Protein AF-A0A8T3SVH6-F1 (afdb_monomer)

pLDDT: mean 75.0, std 17.34, range [47.31, 95.81]

Foldseek 3Di:
DDDDDDDDDDDDDDDDDDDPPPDPDDPPDPPPPPQPFFKKWWWWAAPVRDIDTDIDTDSDPVRVCVVCVVRRTHTPDIGGPPPPPPPD

Sequence (88 aa):
MSTQAARSSQAAQGTQGVKATQTPRAQSGSASPATRTATYVWEGVNKQGKKVKGESQAQGEAHLKAELRRKGINPLKVKKKSKPLLSR

Structure (mmCIF, N/CA/C/O backbone):
data_AF-A0A8T3SVH6-F1
#
_entry.id   AF-A0A8T3SVH6-F1
#
loop_
_atom_site.group_PDB
_atom_site.id
_atom_site.type_symbol
_atom_site.label_atom_id
_atom_site.label_alt_id
_atom_site.label_comp_id
_atom_site.label_asym_id
_atom_site.label_entity_id
_atom_site.label_seq_id
_atom_site.pdbx_PDB_ins_code
_atom_site.Cartn_x
_atom_site.Cartn_y
_atom_site.Cartn_z
_atom_site.occupancy
_atom_site.B_iso_or_equiv
_atom_site.auth_seq_id
_atom_site.auth_comp_id
_atom_site.auth_asym_id
_atom_site.auth_atom_id
_atom_site.pdbx_PDB_model_num
ATOM 1 N N . MET A 1 1 ? 36.909 -57.802 4.284 1.00 66.62 1 MET A N 1
ATOM 2 C CA . MET A 1 1 ? 36.415 -58.287 2.974 1.00 66.62 1 MET A CA 1
ATOM 3 C C . MET A 1 1 ? 35.447 -59.427 3.241 1.00 66.62 1 MET A C 1
ATOM 5 O O . MET A 1 1 ? 35.680 -60.122 4.219 1.00 66.62 1 MET A O 1
ATOM 9 N N . SER A 1 2 ? 34.416 -59.574 2.402 1.00 59.16 2 SER A N 1
ATOM 10 C CA . SER A 1 2 ? 33.235 -60.459 2.529 1.00 59.16 2 SER A CA 1
ATOM 11 C C . SER A 1 2 ? 32.015 -59.749 3.114 1.00 59.16 2 SER A C 1
ATOM 13 O O . SER A 1 2 ? 32.122 -59.091 4.138 1.00 59.16 2 SER A O 1
ATOM 15 N N . THR A 1 3 ? 30.821 -59.806 2.532 1.00 67.75 3 THR A N 1
ATOM 16 C CA . THR A 1 3 ? 30.357 -60.279 1.217 1.00 67.75 3 THR A CA 1
ATOM 17 C C . THR A 1 3 ? 29.003 -59.604 1.023 1.00 67.75 3 THR A C 1
ATOM 19 O O . THR A 1 3 ? 28.155 -59.651 1.913 1.00 67.75 3 THR A O 1
ATOM 22 N N . GLN A 1 4 ? 28.804 -58.969 -0.125 1.00 59.81 4 GLN A N 1
ATOM 23 C CA . GLN A 1 4 ? 27.508 -58.461 -0.551 1.00 59.81 4 GLN A CA 1
ATOM 24 C C . GLN A 1 4 ? 26.775 -59.567 -1.312 1.00 59.81 4 GLN A C 1
ATOM 26 O O . GLN A 1 4 ? 27.319 -60.102 -2.270 1.00 59.81 4 GLN A O 1
ATOM 31 N N . ALA A 1 5 ? 25.543 -59.876 -0.914 1.00 57.03 5 ALA A N 1
ATOM 32 C CA . ALA A 1 5 ? 24.529 -60.427 -1.810 1.00 57.03 5 ALA A CA 1
ATOM 33 C C . ALA A 1 5 ? 23.155 -60.144 -1.201 1.00 57.03 5 ALA A C 1
ATOM 35 O O . ALA A 1 5 ? 22.608 -60.910 -0.407 1.00 57.03 5 ALA A O 1
ATOM 36 N N . ALA A 1 6 ? 22.661 -58.955 -1.534 1.00 62.75 6 ALA A N 1
ATOM 37 C CA . ALA A 1 6 ? 21.340 -58.486 -1.190 1.00 62.75 6 ALA A CA 1
ATOM 38 C C . ALA A 1 6 ? 20.275 -59.367 -1.849 1.00 62.75 6 ALA A C 1
ATOM 40 O O . ALA A 1 6 ? 20.354 -59.750 -3.016 1.00 62.75 6 ALA A O 1
ATOM 41 N N . ARG A 1 7 ? 19.286 -59.671 -1.022 1.00 66.50 7 ARG A N 1
ATOM 42 C CA . ARG A 1 7 ? 18.079 -60.423 -1.307 1.00 66.50 7 ARG A CA 1
ATOM 43 C C . ARG A 1 7 ? 17.155 -59.650 -2.249 1.00 66.50 7 ARG A C 1
ATOM 45 O O . ARG A 1 7 ? 16.934 -58.457 -2.072 1.00 66.50 7 ARG A O 1
ATOM 52 N N . SER A 1 8 ? 16.509 -60.433 -3.103 1.00 67.69 8 SER A N 1
ATOM 53 C CA . SER A 1 8 ? 15.087 -60.315 -3.427 1.00 67.69 8 SER A CA 1
ATOM 54 C C . SER A 1 8 ? 14.657 -59.183 -4.357 1.00 67.69 8 SER A C 1
ATOM 56 O O . SER A 1 8 ? 14.234 -58.107 -3.951 1.00 67.69 8 SER A O 1
ATOM 58 N N . SER A 1 9 ? 14.657 -59.545 -5.636 1.00 65.12 9 SER A N 1
ATOM 59 C CA . SER A 1 9 ? 13.527 -59.462 -6.563 1.00 65.12 9 SER A CA 1
ATOM 60 C C . SER A 1 9 ? 12.218 -58.890 -6.004 1.00 65.12 9 SER A C 1
ATOM 62 O O . SER A 1 9 ? 11.558 -59.517 -5.174 1.00 65.12 9 SER A O 1
ATOM 64 N N . GLN A 1 10 ? 11.754 -57.793 -6.600 1.00 65.31 10 GLN A N 1
ATOM 65 C CA . GLN A 1 10 ? 10.324 -57.551 -6.741 1.00 65.31 10 GLN A CA 1
ATOM 66 C C . GLN A 1 10 ? 10.038 -56.988 -8.132 1.00 65.31 10 GLN A C 1
ATOM 68 O O . GLN A 1 10 ? 10.542 -55.939 -8.526 1.00 65.31 10 GLN A O 1
ATOM 73 N N . ALA A 1 11 ? 9.266 -57.765 -8.886 1.00 56.38 11 ALA A N 1
ATOM 74 C CA . ALA A 1 11 ? 8.769 -57.443 -10.206 1.00 56.38 11 ALA A CA 1
ATOM 75 C C . ALA A 1 11 ? 7.461 -56.641 -10.123 1.00 56.38 11 ALA A C 1
ATOM 77 O O . ALA A 1 11 ? 6.648 -56.859 -9.230 1.00 56.38 11 ALA A O 1
ATOM 78 N N . ALA A 1 12 ? 7.283 -55.798 -11.141 1.00 53.22 12 ALA A N 1
ATOM 79 C CA . ALA A 1 12 ? 6.024 -55.393 -11.763 1.00 53.22 12 ALA A CA 1
ATOM 80 C C . ALA A 1 12 ? 4.934 -54.761 -10.881 1.00 53.22 12 ALA A C 1
ATOM 82 O O . ALA A 1 12 ? 4.108 -55.454 -10.294 1.00 53.22 12 ALA A O 1
ATOM 83 N N . GLN A 1 13 ? 4.805 -53.434 -10.988 1.00 54.59 13 GLN A N 1
ATOM 84 C CA . GLN A 1 13 ? 3.495 -52.781 -10.988 1.00 54.59 13 GLN A CA 1
ATOM 85 C C . GLN A 1 13 ? 3.445 -51.679 -12.057 1.00 54.59 13 GLN A C 1
ATOM 87 O O . GLN A 1 13 ? 4.223 -50.732 -12.027 1.00 54.59 13 GLN A O 1
ATOM 92 N N . GLY A 1 14 ? 2.492 -51.829 -12.981 1.00 57.09 14 GLY A N 1
ATOM 93 C CA . GLY A 1 14 ? 1.612 -50.737 -13.403 1.00 57.09 14 GLY A CA 1
ATOM 94 C C . GLY A 1 14 ? 2.152 -49.709 -14.394 1.00 57.09 14 GLY A C 1
ATOM 95 O O . GLY A 1 14 ? 2.602 -48.631 -14.024 1.00 57.09 14 GLY A O 1
ATOM 96 N N . THR A 1 15 ? 1.961 -49.989 -15.678 1.00 54.12 15 THR A N 1
ATOM 97 C CA . THR A 1 15 ? 1.912 -48.992 -16.750 1.00 54.12 15 THR A CA 1
ATOM 98 C C . THR A 1 15 ? 0.632 -48.143 -16.710 1.00 54.12 15 THR A C 1
ATOM 100 O O . THR A 1 15 ? -0.462 -48.685 -16.608 1.00 54.12 15 THR A O 1
ATOM 103 N N . GLN A 1 16 ? 0.833 -46.843 -16.971 1.00 47.44 16 GLN A N 1
ATOM 104 C CA . GLN A 1 16 ? -0.060 -45.841 -17.589 1.00 47.44 16 GLN A CA 1
ATOM 105 C C . GLN A 1 16 ? -1.083 -45.068 -16.727 1.00 47.44 16 GLN A C 1
ATOM 107 O O . GLN A 1 16 ? -2.114 -45.580 -16.317 1.00 47.44 16 GLN A O 1
ATOM 112 N N . GLY A 1 17 ? -0.886 -43.739 -16.694 1.00 53.69 17 GLY A N 1
ATOM 113 C CA . GLY A 1 17 ? -1.909 -42.856 -17.265 1.00 53.69 17 GLY A CA 1
ATOM 114 C C . GLY A 1 17 ? -2.563 -41.811 -16.361 1.00 53.69 17 GLY A C 1
ATOM 115 O O . GLY A 1 17 ? -3.773 -41.849 -16.194 1.00 53.69 17 GLY A O 1
ATOM 116 N N . VAL A 1 18 ? -1.828 -40.778 -15.932 1.00 61.56 18 VAL A N 1
ATOM 117 C CA . VAL A 1 18 ? -2.407 -39.423 -15.842 1.00 61.56 18 VAL A CA 1
ATOM 118 C C . VAL A 1 18 ? -1.450 -38.430 -16.491 1.00 61.56 18 VAL A C 1
ATOM 120 O O . VAL A 1 18 ? -0.269 -38.362 -16.159 1.00 61.56 18 VAL A O 1
ATOM 123 N N . LYS A 1 19 ? -1.953 -37.698 -17.487 1.00 52.56 19 LYS A N 1
ATOM 124 C CA . LYS A 1 19 ? -1.236 -36.636 -18.192 1.00 52.56 19 LYS A CA 1
ATOM 125 C C . LYS A 1 19 ? -0.781 -35.587 -17.179 1.00 52.56 19 LYS A C 1
ATOM 127 O O . LYS A 1 19 ? -1.565 -34.752 -16.737 1.00 52.56 19 LYS A O 1
ATOM 132 N N . ALA A 1 20 ? 0.507 -35.605 -16.865 1.00 52.44 20 ALA A N 1
ATOM 133 C CA . ALA A 1 20 ? 1.201 -34.425 -16.406 1.00 52.44 20 ALA A CA 1
ATOM 134 C C . ALA A 1 20 ? 1.224 -33.424 -17.567 1.00 52.44 20 ALA A C 1
ATOM 136 O O . ALA A 1 20 ? 2.109 -33.459 -18.418 1.00 52.44 20 ALA A O 1
ATOM 137 N N . THR A 1 21 ? 0.284 -32.483 -17.579 1.00 48.31 21 THR A N 1
ATOM 138 C CA . THR A 1 21 ? 0.562 -31.158 -18.144 1.00 48.31 21 THR A CA 1
ATOM 139 C C . THR A 1 21 ? 1.419 -30.409 -17.123 1.00 48.31 21 THR A C 1
ATOM 141 O O . THR A 1 21 ? 1.004 -29.426 -16.519 1.00 48.31 21 THR A O 1
ATOM 144 N N . GLN A 1 22 ? 2.614 -30.940 -16.869 1.00 51.06 22 GLN A N 1
ATOM 145 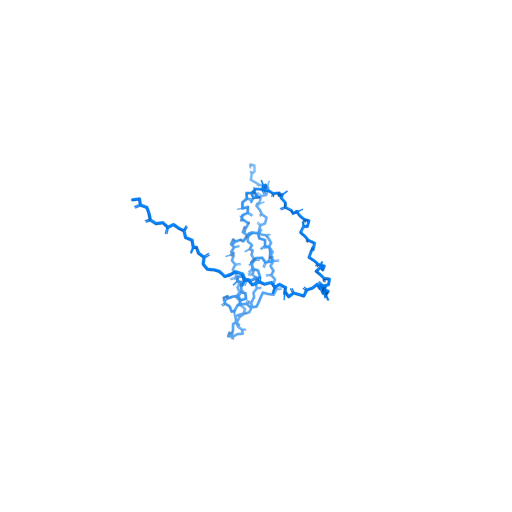C CA . GLN A 1 22 ? 3.690 -30.224 -16.215 1.00 51.06 22 GLN A CA 1
ATOM 146 C C . GLN A 1 22 ? 4.583 -29.754 -17.354 1.00 51.06 22 GLN A C 1
ATOM 148 O O . GLN A 1 22 ? 5.355 -30.517 -17.922 1.00 51.06 22 GLN A O 1
ATOM 153 N N . THR A 1 23 ? 4.394 -28.496 -17.732 1.00 49.38 23 THR A N 1
ATOM 154 C CA . THR A 1 23 ? 5.295 -27.760 -18.611 1.00 49.38 23 THR A CA 1
ATOM 155 C C . THR A 1 23 ? 6.370 -27.121 -17.731 1.00 49.38 23 THR A C 1
ATOM 157 O O . THR A 1 23 ? 6.105 -26.064 -17.160 1.00 49.38 23 THR A O 1
ATOM 160 N N . PRO A 1 24 ? 7.588 -27.676 -17.603 1.00 63.16 24 PRO A N 1
ATOM 161 C CA . PRO A 1 24 ? 8.731 -26.914 -17.131 1.00 63.16 24 PRO A CA 1
ATOM 162 C C . PRO A 1 24 ? 9.396 -26.256 -18.343 1.00 63.16 24 PRO A C 1
ATOM 164 O O . PRO A 1 24 ? 10.467 -26.663 -18.784 1.00 63.16 24 PRO A O 1
ATOM 167 N N . ARG A 1 25 ? 8.769 -25.219 -18.913 1.00 49.06 25 ARG A N 1
ATOM 168 C CA . ARG A 1 25 ? 9.508 -24.310 -19.796 1.00 49.06 25 ARG A CA 1
ATOM 169 C C . ARG A 1 25 ? 10.087 -23.195 -18.943 1.00 49.06 25 ARG A C 1
ATOM 171 O O . ARG A 1 25 ? 9.419 -22.215 -18.637 1.00 49.06 25 ARG A O 1
ATOM 178 N N . ALA A 1 26 ? 11.335 -23.434 -18.556 1.00 51.91 26 ALA A N 1
ATOM 179 C CA . ALA A 1 26 ? 12.393 -22.462 -18.342 1.00 51.91 26 ALA A CA 1
ATOM 180 C C . ALA A 1 26 ? 11.963 -20.986 -18.399 1.00 51.91 26 ALA A C 1
ATOM 182 O O . ALA A 1 26 ? 11.727 -20.426 -19.470 1.00 51.91 26 ALA A O 1
ATOM 183 N N . GLN A 1 27 ? 12.010 -20.334 -17.242 1.00 49.66 27 GLN A N 1
ATOM 184 C CA . GLN A 1 27 ? 12.509 -18.967 -17.165 1.00 49.66 27 GLN A CA 1
ATOM 185 C C . GLN A 1 27 ? 13.821 -18.997 -16.379 1.00 49.66 27 GLN A C 1
ATOM 187 O O . GLN A 1 27 ? 13.924 -18.506 -15.260 1.00 49.66 27 GLN A O 1
ATOM 192 N N . SER A 1 28 ? 14.833 -19.623 -16.988 1.00 53.94 28 SER A N 1
ATOM 193 C CA . SER A 1 28 ? 16.224 -19.286 -16.706 1.00 53.94 28 SER A CA 1
ATOM 194 C C . SER A 1 28 ? 16.451 -17.879 -17.241 1.00 53.94 28 SER A C 1
ATOM 196 O O . SER A 1 28 ? 16.499 -17.652 -18.4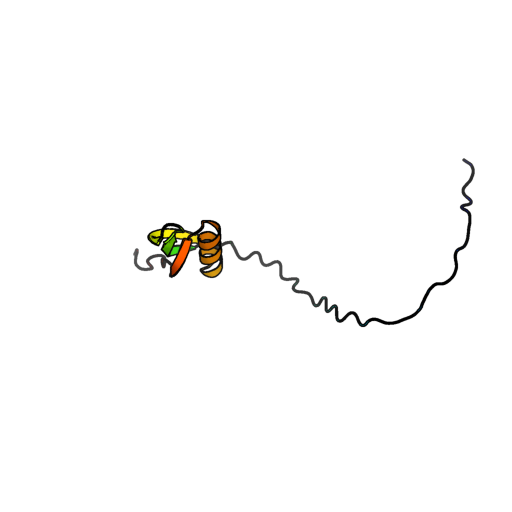47 1.00 53.94 28 SER A O 1
ATOM 198 N N . GLY A 1 29 ? 16.516 -16.937 -16.313 1.00 53.19 29 GLY A N 1
ATOM 199 C CA . GLY A 1 29 ? 16.749 -15.524 -16.551 1.00 53.19 29 GLY A CA 1
ATOM 200 C C . GLY A 1 29 ? 17.235 -14.898 -15.256 1.00 53.19 29 GLY A C 1
ATOM 201 O O . GLY A 1 29 ? 16.574 -14.032 -14.694 1.00 53.19 29 GLY A O 1
ATOM 202 N N . SER A 1 30 ? 18.370 -15.383 -14.753 1.00 47.31 30 SER A N 1
ATOM 203 C CA . SER A 1 30 ? 19.129 -14.762 -13.668 1.00 47.31 30 SER A CA 1
ATOM 204 C C . SER A 1 30 ? 19.713 -13.433 -14.151 1.00 47.31 30 SER A C 1
ATOM 206 O O . SER A 1 30 ? 20.911 -13.297 -14.359 1.00 47.31 30 SER A O 1
ATOM 208 N N . ALA A 1 31 ? 18.854 -12.445 -14.365 1.00 51.16 31 ALA A N 1
ATOM 209 C CA . ALA A 1 31 ? 19.240 -11.050 -14.396 1.00 51.16 31 ALA A CA 1
ATOM 210 C C . ALA A 1 31 ? 18.668 -10.458 -13.119 1.00 51.16 31 ALA A C 1
ATOM 212 O O . ALA A 1 31 ? 17.509 -10.059 -13.101 1.00 51.16 31 ALA A O 1
ATOM 213 N N . SER A 1 32 ? 19.455 -10.482 -12.041 1.00 51.06 32 SER A N 1
ATOM 214 C CA . SER A 1 32 ? 19.140 -9.813 -10.781 1.00 51.06 32 SER A CA 1
ATOM 215 C C . SER A 1 32 ? 18.658 -8.395 -11.098 1.00 51.06 32 SER A C 1
ATOM 217 O O . SER A 1 32 ? 19.484 -7.550 -11.461 1.00 51.06 32 SER A O 1
ATOM 219 N N . PRO A 1 33 ? 17.345 -8.096 -11.015 1.00 59.34 33 PRO A N 1
ATOM 220 C CA . PRO A 1 33 ? 16.904 -6.736 -11.195 1.00 59.34 33 PRO A CA 1
ATOM 221 C C . PRO A 1 33 ? 17.347 -6.051 -9.918 1.00 59.34 33 PRO A C 1
ATOM 223 O O . PRO A 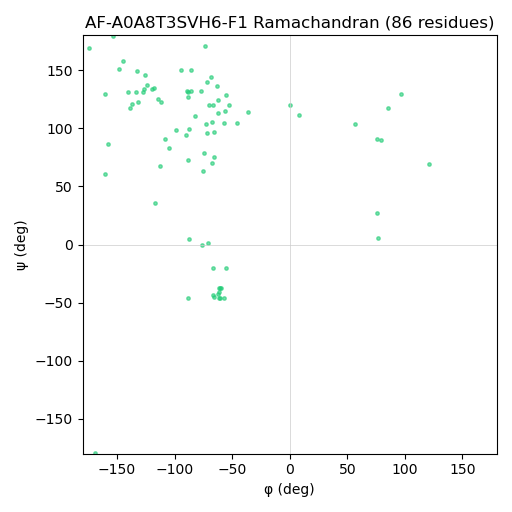1 33 ? 16.763 -6.290 -8.862 1.00 59.34 33 PRO A O 1
ATOM 226 N N . ALA A 1 34 ? 18.434 -5.278 -10.004 1.00 56.62 34 ALA A N 1
ATOM 227 C CA . ALA A 1 34 ? 18.893 -4.406 -8.937 1.00 56.62 34 ALA A CA 1
ATOM 228 C C . ALA A 1 34 ? 17.654 -3.843 -8.245 1.00 56.62 34 ALA A C 1
ATOM 230 O O . ALA A 1 34 ? 16.832 -3.194 -8.899 1.00 56.62 34 ALA A O 1
ATOM 231 N N . THR A 1 35 ? 17.475 -4.224 -6.982 1.00 61.34 35 THR A N 1
ATOM 232 C CA . THR A 1 35 ? 16.260 -4.049 -6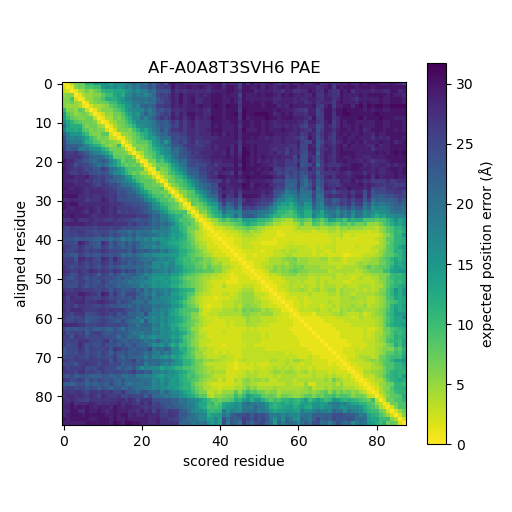.194 1.00 61.34 35 THR A CA 1
ATOM 233 C C . THR A 1 35 ? 16.028 -2.562 -5.982 1.00 61.34 35 THR A C 1
ATOM 235 O O . THR A 1 35 ? 16.340 -2.011 -4.932 1.00 61.34 35 THR A O 1
ATOM 238 N N . ARG A 1 36 ? 15.560 -1.863 -7.019 1.00 71.75 36 ARG A N 1
ATOM 239 C CA . ARG A 1 36 ? 15.348 -0.419 -7.020 1.00 71.75 36 ARG A CA 1
ATOM 240 C C . ARG A 1 36 ? 14.098 -0.154 -6.200 1.00 71.75 36 ARG A C 1
ATOM 242 O O . ARG A 1 36 ? 13.010 0.050 -6.731 1.00 71.75 36 ARG A O 1
ATOM 249 N N . THR A 1 37 ? 14.267 -0.195 -4.884 1.00 84.38 37 THR A N 1
ATOM 250 C CA . THR A 1 37 ? 13.259 0.229 -3.927 1.00 84.38 37 THR A CA 1
ATOM 251 C C . THR A 1 37 ? 13.006 1.710 -4.156 1.00 84.38 37 THR A C 1
ATOM 253 O O . THR A 1 37 ? 13.892 2.544 -3.957 1.00 84.38 37 THR A O 1
ATOM 256 N N . ALA A 1 38 ? 11.807 2.042 -4.616 1.00 87.31 38 ALA A N 1
ATOM 257 C CA . ALA A 1 38 ? 11.368 3.422 -4.718 1.00 87.31 38 ALA A CA 1
ATOM 258 C C . ALA A 1 38 ? 10.589 3.789 -3.456 1.00 87.31 38 ALA A C 1
ATOM 260 O O . ALA A 1 38 ? 9.954 2.935 -2.837 1.00 87.31 38 ALA A O 1
ATOM 261 N N . THR A 1 39 ? 10.632 5.060 -3.074 1.00 90.75 39 THR A N 1
ATOM 262 C CA . THR A 1 39 ? 9.764 5.583 -2.020 1.00 90.75 39 THR A CA 1
ATOM 263 C C . THR A 1 39 ? 8.374 5.796 -2.601 1.00 90.75 39 THR A C 1
ATOM 265 O O . THR A 1 39 ? 8.220 6.391 -3.667 1.00 90.75 39 THR A O 1
ATOM 268 N N . TYR A 1 40 ? 7.352 5.321 -1.907 1.00 91.56 40 TYR A N 1
ATOM 269 C CA . TYR A 1 40 ? 5.954 5.507 -2.263 1.00 91.56 40 TYR A CA 1
ATOM 270 C C . TYR A 1 40 ? 5.247 6.240 -1.133 1.00 91.56 40 TYR A C 1
ATOM 272 O O . TYR A 1 40 ? 5.393 5.878 0.033 1.00 91.56 40 TYR A O 1
ATOM 280 N N . VAL A 1 41 ? 4.458 7.246 -1.491 1.00 92.88 41 VAL A N 1
ATOM 281 C CA . VAL A 1 41 ? 3.512 7.894 -0.586 1.0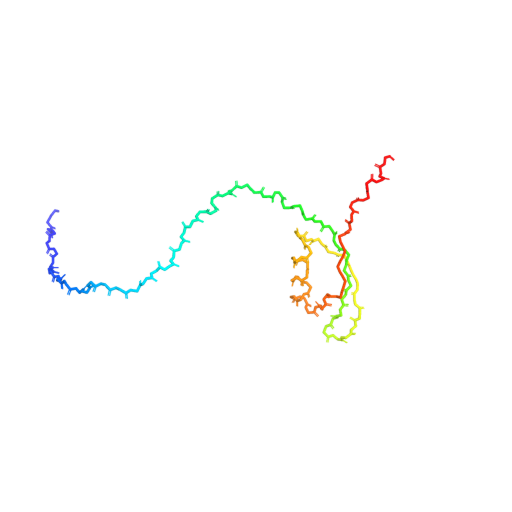0 92.88 41 VAL A CA 1
ATOM 282 C C . VAL A 1 41 ? 2.207 7.120 -0.661 1.00 92.88 41 VAL A C 1
ATOM 284 O O . VAL A 1 41 ? 1.704 6.830 -1.751 1.00 92.88 41 VAL A O 1
ATOM 287 N N . TRP A 1 42 ? 1.655 6.778 0.489 1.00 93.75 42 TRP A N 1
ATOM 288 C CA . TRP A 1 42 ? 0.426 6.015 0.582 1.00 93.75 42 TRP A CA 1
ATOM 289 C C . TRP A 1 42 ? -0.547 6.643 1.573 1.00 93.75 42 TRP A C 1
ATOM 291 O O . TRP A 1 42 ? -0.166 7.270 2.559 1.00 93.75 42 TRP A O 1
ATOM 301 N N . GLU A 1 43 ? -1.826 6.447 1.286 1.00 93.38 43 GLU A N 1
ATOM 302 C CA . GLU A 1 43 ? -2.957 6.752 2.149 1.00 93.38 43 GLU A CA 1
ATOM 303 C C . GLU A 1 43 ? -3.794 5.481 2.275 1.00 93.38 43 GLU A C 1
ATOM 305 O O . GLU A 1 43 ? -4.073 4.799 1.283 1.00 93.38 43 GLU A O 1
ATOM 310 N N . GLY A 1 44 ? -4.187 5.143 3.494 1.00 94.56 44 GLY A N 1
ATOM 311 C CA . GLY A 1 44 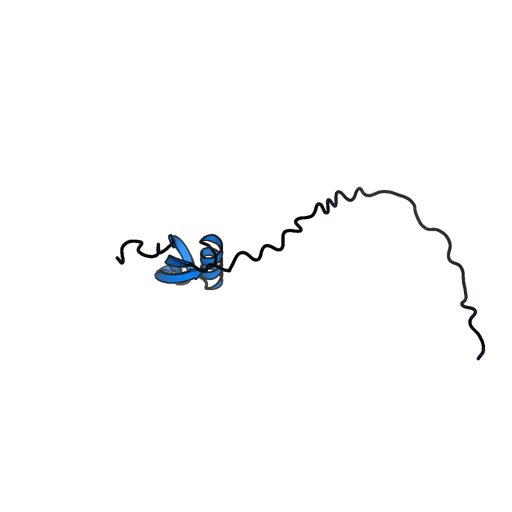? -5.018 3.988 3.778 1.00 94.56 44 GLY A CA 1
ATOM 312 C C . GLY A 1 44 ? -5.832 4.157 5.048 1.00 94.56 44 GLY A C 1
ATOM 313 O O . GLY A 1 44 ? -5.759 5.178 5.722 1.00 94.56 44 GLY A O 1
ATOM 314 N N . VAL A 1 45 ? -6.622 3.145 5.375 1.00 95.81 45 VAL A N 1
ATOM 315 C CA . VAL A 1 45 ? -7.427 3.099 6.599 1.00 95.81 45 VAL A CA 1
ATOM 316 C C . VAL A 1 45 ? -6.901 1.967 7.463 1.00 95.81 45 VAL A C 1
ATOM 318 O O . VAL A 1 45 ? -6.773 0.842 6.986 1.00 95.81 45 VAL A O 1
ATOM 321 N N . ASN A 1 46 ? -6.549 2.250 8.71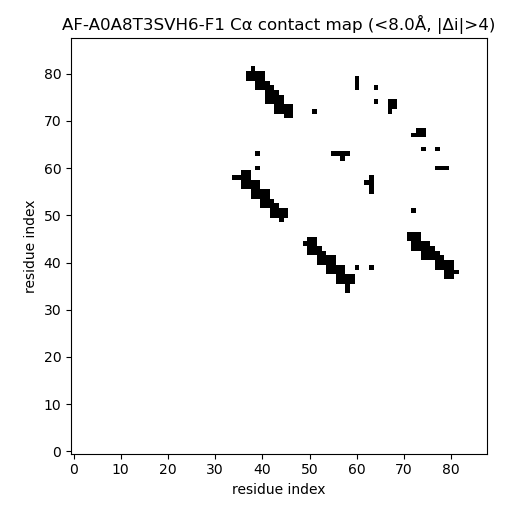3 1.00 93.31 46 ASN A N 1
ATOM 322 C CA . ASN A 1 46 ? -6.125 1.203 9.639 1.00 93.31 46 ASN A CA 1
ATOM 323 C C . ASN A 1 46 ? -7.329 0.354 10.102 1.00 93.31 46 ASN A C 1
ATOM 325 O O . ASN A 1 46 ? -8.485 0.713 9.878 1.00 93.31 46 ASN A O 1
ATOM 329 N N . LYS A 1 47 ? -7.080 -0.753 10.810 1.00 89.44 47 LYS A N 1
ATOM 330 C CA . LYS A 1 47 ? -8.147 -1.580 11.413 1.00 89.44 47 LYS A CA 1
ATOM 331 C C . LYS A 1 47 ? -9.102 -0.817 12.346 1.00 89.44 47 LYS A C 1
ATOM 333 O O . LYS A 1 47 ? -10.206 -1.284 12.583 1.00 89.44 47 LYS A O 1
ATOM 338 N N . GLN A 1 48 ? -8.693 0.341 12.863 1.00 89.94 48 GLN A N 1
ATOM 339 C CA . GLN A 1 48 ? -9.508 1.196 13.732 1.00 89.94 48 GLN A CA 1
ATOM 340 C C . GLN A 1 48 ? -10.389 2.182 12.941 1.00 89.94 48 GLN A C 1
ATOM 342 O O . GLN A 1 48 ? -11.000 3.061 13.540 1.00 89.94 48 GLN A O 1
ATOM 347 N N . GLY A 1 49 ? -10.409 2.108 11.605 1.00 91.94 49 GLY A N 1
ATOM 348 C CA . GLY A 1 49 ? -11.180 3.024 10.762 1.00 91.94 49 GLY A CA 1
ATOM 349 C C . GLY A 1 49 ? -10.551 4.411 10.591 1.00 91.94 49 GLY A C 1
ATOM 350 O O . GLY A 1 49 ? -11.151 5.285 9.967 1.00 91.94 49 GLY A O 1
ATOM 351 N N . LYS A 1 50 ? -9.336 4.646 11.104 1.00 93.94 50 LYS A N 1
ATOM 352 C CA . LYS A 1 50 ? -8.645 5.934 10.971 1.00 93.94 50 LYS A CA 1
ATOM 353 C C . LYS A 1 50 ? -7.867 5.999 9.663 1.00 93.94 50 LYS A C 1
ATOM 355 O O . LYS A 1 50 ? -7.098 5.089 9.340 1.00 93.94 50 LYS A O 1
ATOM 360 N N . LYS A 1 51 ? -8.030 7.110 8.939 1.00 93.38 51 LYS A N 1
ATOM 361 C CA . LYS A 1 51 ? -7.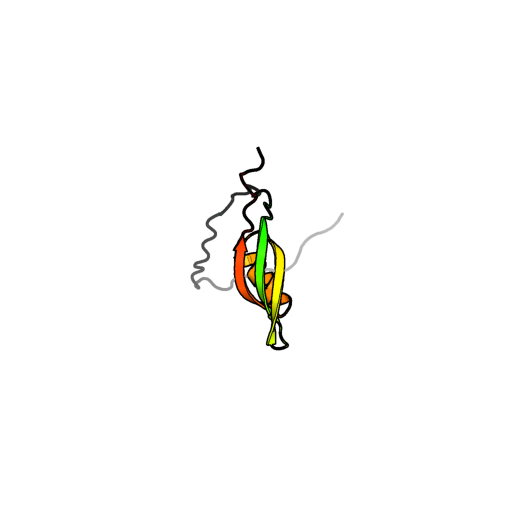212 7.429 7.765 1.00 93.38 51 LYS A CA 1
ATOM 362 C C . LYS A 1 51 ? -5.778 7.695 8.212 1.00 93.38 51 LYS A C 1
ATOM 364 O O . LYS A 1 51 ? -5.517 8.601 8.998 1.00 93.38 51 LYS A O 1
ATOM 369 N N . VAL A 1 52 ? -4.861 6.895 7.699 1.00 93.38 52 VAL A N 1
ATOM 370 C CA . VAL A 1 52 ? -3.428 6.975 7.939 1.00 93.38 52 VAL A CA 1
ATOM 371 C C . VAL A 1 52 ? -2.732 7.242 6.617 1.00 93.38 52 VAL A C 1
ATOM 373 O O . VAL A 1 52 ? -3.038 6.632 5.594 1.00 93.38 52 VAL A O 1
ATOM 376 N N . LYS A 1 53 ? -1.790 8.175 6.638 1.00 92.62 53 LYS A N 1
ATOM 377 C CA . LYS A 1 53 ? -0.950 8.507 5.493 1.00 92.62 53 LYS A CA 1
ATOM 378 C C . LYS A 1 53 ? 0.504 8.402 5.905 1.00 92.62 53 LYS A C 1
ATOM 380 O O . LYS A 1 53 ? 0.842 8.686 7.052 1.00 92.62 53 LYS A O 1
ATOM 385 N N . GLY A 1 54 ? 1.346 7.986 4.978 1.00 91.25 54 GLY A N 1
ATOM 386 C CA . GLY A 1 54 ? 2.757 7.793 5.243 1.00 91.25 54 GLY A CA 1
ATOM 387 C C . GLY A 1 54 ? 3.544 7.566 3.971 1.00 91.25 54 GLY A C 1
ATOM 388 O O . GLY A 1 54 ? 3.012 7.572 2.861 1.00 91.25 54 GLY A O 1
ATOM 389 N N . GLU A 1 55 ? 4.838 7.364 4.151 1.00 91.88 55 GLU A N 1
ATOM 390 C CA . GLU A 1 55 ? 5.767 7.073 3.072 1.00 91.88 55 GLU A CA 1
ATOM 391 C C . GLU A 1 55 ? 6.475 5.765 3.403 1.00 91.88 55 GLU A C 1
ATOM 393 O O . GLU A 1 55 ? 6.823 5.507 4.558 1.00 91.88 55 GLU A O 1
ATOM 398 N N . SER A 1 56 ? 6.650 4.881 2.427 1.00 90.19 56 SER A N 1
ATOM 399 C CA . SER A 1 56 ? 7.417 3.648 2.626 1.00 90.19 56 SER A CA 1
ATOM 400 C C . SER A 1 56 ? 8.112 3.226 1.343 1.00 90.19 56 SER A C 1
ATOM 402 O O . SER A 1 56 ? 7.662 3.532 0.238 1.00 90.19 56 SER A O 1
ATOM 404 N N . GLN A 1 57 ? 9.246 2.553 1.496 1.00 90.62 57 GLN A N 1
ATOM 405 C CA . GLN A 1 57 ? 10.035 2.066 0.375 1.00 90.62 57 GLN A CA 1
ATOM 406 C C . GLN A 1 57 ? 9.562 0.674 -0.019 1.00 90.62 57 GLN A C 1
ATOM 408 O O . GLN A 1 57 ? 9.388 -0.190 0.831 1.00 90.62 57 GLN A O 1
ATOM 413 N N . ALA A 1 58 ? 9.353 0.456 -1.312 1.00 89.56 58 ALA A N 1
ATOM 414 C CA . ALA A 1 58 ? 8.933 -0.837 -1.826 1.00 89.56 58 ALA A CA 1
ATOM 415 C C . ALA A 1 58 ? 9.561 -1.108 -3.192 1.00 89.56 58 ALA A C 1
ATOM 417 O O . ALA A 1 58 ? 9.929 -0.189 -3.925 1.00 89.56 58 ALA A O 1
ATOM 418 N N . GLN A 1 59 ? 9.640 -2.384 -3.566 1.00 89.62 59 GLN A N 1
ATOM 419 C CA . GLN A 1 59 ? 10.063 -2.788 -4.912 1.00 89.62 59 GLN A CA 1
ATOM 420 C C . GLN A 1 59 ? 9.048 -2.366 -5.994 1.00 89.62 59 GLN A C 1
ATOM 422 O O . GLN A 1 59 ? 9.397 -2.237 -7.161 1.00 89.62 59 GLN A O 1
ATOM 427 N N . GLY A 1 60 ? 7.795 -2.103 -5.610 1.00 88.62 60 GLY A N 1
ATOM 428 C CA . GLY A 1 60 ? 6.707 -1.702 -6.501 1.00 88.62 60 GLY A CA 1
ATOM 429 C C . GLY A 1 60 ? 5.439 -1.351 -5.723 1.00 88.62 60 GLY A C 1
ATOM 430 O O . GLY A 1 60 ? 5.330 -1.665 -4.536 1.00 88.62 60 GLY A O 1
ATOM 431 N N . GLU A 1 61 ? 4.445 -0.755 -6.388 1.00 89.12 61 GLU A N 1
ATOM 432 C CA . GLU A 1 61 ? 3.149 -0.440 -5.762 1.00 89.12 61 GLU A CA 1
ATOM 433 C C . GLU A 1 61 ? 2.434 -1.687 -5.231 1.00 89.12 61 GLU A C 1
ATOM 435 O O . GLU A 1 61 ? 1.813 -1.640 -4.172 1.00 89.12 61 GLU A O 1
ATOM 440 N N . ALA A 1 62 ? 2.531 -2.813 -5.946 1.00 90.50 62 ALA A N 1
ATOM 441 C CA . ALA A 1 62 ? 1.959 -4.086 -5.510 1.00 90.50 62 ALA A CA 1
ATOM 442 C C . ALA A 1 62 ? 2.590 -4.570 -4.194 1.00 90.50 62 ALA A C 1
ATOM 444 O O . ALA A 1 62 ? 1.871 -4.972 -3.280 1.00 90.50 62 ALA A O 1
ATOM 445 N N . HIS A 1 63 ? 3.917 -4.451 -4.076 1.00 91.56 63 HIS A N 1
ATOM 446 C CA . HIS A 1 63 ? 4.655 -4.835 -2.875 1.00 91.56 63 HIS A CA 1
ATOM 447 C C . HIS A 1 63 ? 4.294 -3.930 -1.688 1.00 91.56 63 HIS A C 1
ATOM 449 O O . HIS A 1 63 ? 3.987 -4.425 -0.608 1.00 91.56 63 HIS A O 1
ATOM 455 N N . LEU A 1 64 ? 4.198 -2.612 -1.910 1.00 92.81 64 LEU A N 1
ATOM 456 C CA . LEU A 1 64 ? 3.736 -1.673 -0.886 1.00 92.81 64 LEU A CA 1
ATOM 457 C C . LEU A 1 64 ? 2.307 -1.985 -0.423 1.00 92.81 64 LEU A C 1
ATOM 459 O O . LEU A 1 64 ? 2.025 -2.016 0.770 1.00 92.81 64 LEU A O 1
ATOM 463 N N . LYS A 1 65 ? 1.381 -2.230 -1.356 1.00 92.81 65 LYS A N 1
ATOM 464 C CA . LYS A 1 65 ? -0.011 -2.567 -1.022 1.00 92.81 65 LYS A CA 1
ATOM 465 C C . LYS A 1 65 ? -0.093 -3.860 -0.203 1.00 92.81 65 LYS A C 1
ATOM 467 O O . LYS A 1 65 ? -0.937 -3.951 0.685 1.00 92.81 65 LYS A O 1
ATOM 472 N N . ALA A 1 66 ? 0.749 -4.854 -0.491 1.00 93.88 66 ALA A N 1
ATOM 473 C CA . ALA A 1 66 ? 0.838 -6.082 0.297 1.00 93.88 66 ALA A CA 1
ATOM 474 C C . ALA A 1 66 ? 1.372 -5.812 1.713 1.00 93.88 66 ALA A C 1
ATOM 476 O O . ALA A 1 66 ? 0.764 -6.258 2.686 1.00 93.88 66 ALA A O 1
ATOM 477 N N . GLU A 1 67 ? 2.436 -5.016 1.838 1.00 93.38 67 GLU A N 1
ATOM 478 C CA . GLU A 1 67 ? 2.975 -4.576 3.130 1.00 93.38 67 GLU A CA 1
ATOM 479 C C . GLU A 1 67 ? 1.931 -3.847 3.983 1.00 93.38 67 GLU A C 1
ATOM 481 O O . GLU A 1 67 ? 1.766 -4.160 5.162 1.00 93.38 67 GLU A O 1
ATOM 486 N N . LEU A 1 68 ? 1.174 -2.919 3.390 1.00 93.94 68 LEU A N 1
ATOM 487 C CA . LEU A 1 68 ? 0.121 -2.186 4.093 1.00 93.94 68 LEU A CA 1
ATOM 488 C C . LEU A 1 68 ? -0.969 -3.128 4.607 1.00 93.94 68 LEU A C 1
ATOM 490 O O . LEU A 1 68 ? -1.312 -3.061 5.787 1.00 93.94 68 LEU A O 1
ATOM 494 N N . ARG A 1 69 ? -1.436 -4.071 3.780 1.00 92.62 69 ARG A N 1
ATOM 495 C CA . ARG A 1 69 ? -2.422 -5.078 4.207 1.00 92.62 69 ARG A CA 1
ATOM 496 C C . ARG A 1 69 ? -1.892 -5.964 5.331 1.00 92.62 69 ARG A C 1
ATOM 498 O O . ARG A 1 69 ? -2.616 -6.202 6.294 1.00 92.62 69 ARG A O 1
ATOM 505 N N . ARG A 1 70 ? -0.622 -6.383 5.259 1.00 93.25 70 ARG A N 1
ATOM 506 C CA . ARG A 1 70 ? 0.050 -7.154 6.321 1.00 93.25 70 ARG A CA 1
ATOM 507 C C . ARG A 1 70 ? 0.099 -6.382 7.642 1.00 93.25 70 ARG A C 1
ATOM 509 O O . ARG A 1 70 ? -0.114 -6.967 8.696 1.00 93.25 70 ARG A O 1
ATOM 516 N N . LYS A 1 71 ? 0.302 -5.063 7.585 1.00 91.62 71 LYS A N 1
ATOM 517 C CA . LYS A 1 71 ? 0.257 -4.159 8.749 1.00 91.62 71 LYS A CA 1
ATOM 518 C C . LYS A 1 71 ? -1.166 -3.836 9.233 1.00 91.62 71 LYS A C 1
ATOM 520 O O . LYS A 1 71 ? -1.320 -3.091 10.196 1.00 91.62 71 LYS A O 1
ATOM 525 N N . GLY A 1 72 ? -2.208 -4.360 8.585 1.00 93.00 72 GLY A N 1
ATOM 526 C CA . GLY A 1 72 ? -3.601 -4.051 8.918 1.00 93.00 72 GLY A CA 1
ATOM 527 C C . GLY A 1 72 ? -4.059 -2.669 8.441 1.00 93.00 72 GLY A C 1
ATOM 528 O O . GLY A 1 72 ? -4.938 -2.066 9.055 1.00 93.00 72 GLY A O 1
ATOM 529 N N . ILE A 1 73 ? -3.450 -2.153 7.373 1.00 94.06 73 ILE A N 1
ATOM 530 C CA . ILE A 1 73 ? -3.825 -0.905 6.707 1.00 94.06 73 ILE A CA 1
ATOM 531 C C . ILE A 1 73 ? -4.394 -1.244 5.328 1.00 94.06 73 ILE A C 1
ATOM 533 O O . ILE A 1 73 ? -3.717 -1.838 4.491 1.00 94.06 73 ILE A O 1
ATOM 537 N N . ASN A 1 74 ? -5.628 -0.824 5.064 1.00 93.44 74 ASN A N 1
ATOM 538 C CA . ASN A 1 74 ? -6.257 -0.933 3.754 1.00 93.44 74 ASN A CA 1
ATOM 539 C C . ASN A 1 74 ? -5.798 0.232 2.864 1.00 93.44 74 ASN A C 1
ATOM 541 O O . ASN A 1 74 ? -6.177 1.370 3.143 1.00 93.44 74 ASN A O 1
ATOM 545 N N . PRO A 1 75 ? -4.992 -0.004 1.813 1.00 91.00 75 PRO A N 1
ATOM 546 C CA . PRO A 1 75 ? -4.504 1.066 0.949 1.00 91.00 75 PRO A CA 1
ATOM 547 C C . PRO A 1 75 ? -5.641 1.644 0.095 1.00 91.00 75 PRO A C 1
ATOM 549 O O . PRO A 1 75 ? -6.227 0.931 -0.716 1.00 91.00 75 PRO A O 1
ATOM 552 N N . LEU A 1 76 ? -5.912 2.942 0.243 1.00 90.69 76 LEU A N 1
ATOM 553 C CA . LEU A 1 76 ? -6.848 3.713 -0.584 1.00 90.69 76 LEU A CA 1
ATOM 554 C C . LEU A 1 76 ? -6.136 4.296 -1.805 1.00 90.69 76 LEU A C 1
ATOM 556 O O . LEU A 1 76 ? -6.617 4.214 -2.933 1.00 90.69 76 LEU A O 1
ATOM 560 N N . LYS A 1 77 ? -4.959 4.884 -1.577 1.00 88.56 77 LYS A N 1
ATOM 561 C CA . LYS A 1 77 ? -4.178 5.556 -2.610 1.00 88.56 77 LYS A CA 1
ATOM 562 C C . LYS A 1 77 ? -2.704 5.261 -2.410 1.00 88.56 77 LYS A C 1
ATOM 564 O O . LYS A 1 77 ? -2.178 5.400 -1.313 1.00 88.56 77 LYS A O 1
ATOM 569 N N . VAL A 1 78 ? -2.034 4.866 -3.483 1.00 90.19 78 VAL A N 1
ATOM 570 C CA . VAL A 1 78 ? -0.586 4.666 -3.513 1.00 90.19 78 VAL A CA 1
ATOM 571 C C . VAL A 1 78 ? -0.048 5.461 -4.688 1.00 90.19 78 VAL A C 1
ATOM 573 O O . VAL A 1 78 ? -0.610 5.410 -5.778 1.00 90.19 78 VAL A O 1
ATOM 576 N N . LYS A 1 79 ? 0.997 6.249 -4.450 1.00 86.56 79 LYS A N 1
ATOM 577 C CA . LYS A 1 79 ? 1.703 7.010 -5.476 1.00 86.56 79 LYS A CA 1
ATOM 578 C C . LYS A 1 79 ? 3.194 6.828 -5.283 1.00 86.56 79 LYS A C 1
ATOM 580 O O . LYS A 1 79 ? 3.718 7.004 -4.186 1.00 86.56 79 LYS A O 1
ATOM 585 N N . LYS A 1 80 ? 3.897 6.517 -6.366 1.00 84.81 80 LYS A N 1
ATOM 586 C CA . LYS A 1 80 ? 5.356 6.558 -6.375 1.00 84.81 80 LYS A CA 1
ATOM 587 C C . LYS A 1 80 ? 5.801 7.994 -6.119 1.00 84.81 80 LYS A C 1
ATOM 589 O O . LYS A 1 80 ? 5.394 8.900 -6.845 1.00 84.81 80 LYS A O 1
ATOM 594 N N . LYS A 1 81 ? 6.631 8.207 -5.098 1.00 80.19 81 LYS A N 1
ATOM 595 C CA . LYS A 1 81 ? 7.339 9.472 -4.926 1.00 80.19 81 LYS A CA 1
ATOM 596 C C . LYS A 1 81 ? 8.403 9.492 -6.013 1.00 80.19 81 LYS A C 1
ATOM 598 O O . LYS A 1 81 ? 9.443 8.841 -5.895 1.00 80.19 81 LYS A O 1
ATOM 603 N N . SER A 1 82 ? 8.093 10.136 -7.133 1.00 71.94 82 SER A N 1
ATOM 604 C CA . SER A 1 82 ? 9.083 10.365 -8.177 1.00 71.94 82 SER A CA 1
ATOM 605 C C . SER A 1 82 ? 10.262 11.092 -7.543 1.00 71.94 82 SER A C 1
ATOM 607 O O . SER A 1 82 ? 10.075 12.085 -6.841 1.00 71.94 82 SER A O 1
ATOM 609 N N . LYS A 1 83 ? 11.473 10.565 -7.753 1.00 65.12 83 LYS A N 1
ATOM 610 C CA . LYS A 1 83 ? 12.708 11.288 -7.448 1.00 65.12 83 LYS A CA 1
ATOM 611 C C . LYS A 1 83 ? 12.572 12.635 -8.176 1.00 65.12 83 LYS A C 1
ATOM 613 O O . LYS A 1 83 ? 12.325 12.585 -9.384 1.00 65.12 83 LYS A O 1
ATOM 618 N N . PRO A 1 84 ? 12.598 13.793 -7.491 1.00 63.81 84 PRO A N 1
ATOM 619 C CA . PRO A 1 84 ? 12.470 15.066 -8.181 1.00 63.81 84 PRO A CA 1
ATOM 620 C C . PRO A 1 84 ? 13.576 15.120 -9.234 1.00 63.81 84 PRO A C 1
ATOM 622 O O . PRO A 1 84 ? 14.755 15.076 -8.904 1.00 63.81 84 PRO A O 1
ATOM 625 N N . LEU A 1 85 ? 13.182 15.136 -10.507 1.00 63.94 85 LEU A N 1
ATOM 626 C CA . LEU A 1 85 ? 14.097 15.218 -11.650 1.00 63.94 85 LEU A CA 1
ATOM 627 C C . LEU A 1 85 ? 14.737 16.619 -11.766 1.00 63.94 85 LEU A C 1
ATOM 629 O O . LEU A 1 85 ? 15.468 16.878 -12.712 1.00 63.94 85 LEU A O 1
ATOM 633 N N . LEU A 1 86 ? 14.414 17.529 -10.839 1.00 65.38 86 LEU A N 1
ATOM 634 C CA . LEU A 1 86 ? 14.634 18.973 -10.927 1.00 65.38 86 LEU A CA 1
ATOM 635 C C . LEU A 1 86 ? 15.597 19.478 -9.841 1.00 65.38 86 LEU A C 1
ATOM 637 O O . LEU A 1 86 ? 15.419 20.569 -9.312 1.00 65.38 86 LEU A O 1
ATOM 641 N N . SER A 1 87 ? 16.607 18.692 -9.484 1.00 55.56 87 SER A N 1
ATOM 642 C CA . SER A 1 87 ? 17.758 19.224 -8.748 1.00 55.56 87 SER A CA 1
ATOM 643 C C . SER A 1 87 ? 18.923 19.323 -9.723 1.00 55.56 87 SER A C 1
ATOM 645 O O . SER A 1 87 ? 19.717 18.392 -9.837 1.00 55.56 87 SER A O 1
ATOM 647 N N . ARG A 1 88 ? 18.937 20.420 -10.486 1.00 62.81 88 ARG A N 1
ATOM 648 C CA . ARG A 1 88 ? 20.124 20.911 -11.184 1.00 62.81 88 ARG A CA 1
ATOM 649 C C . ARG A 1 88 ? 20.736 22.040 -10.371 1.00 62.81 88 ARG A C 1
ATOM 651 O O . ARG A 1 88 ? 19.940 22.793 -9.771 1.00 62.81 88 ARG A O 1
#

Nearest PDB structures (foldseek):
  8ail-assembly1_J  TM=5.844E-01  e=2.649E-01  Bacillus phage VMY22
  3zoq-assembly1_B  TM=6.101E-01  e=5.873E-01  Salasv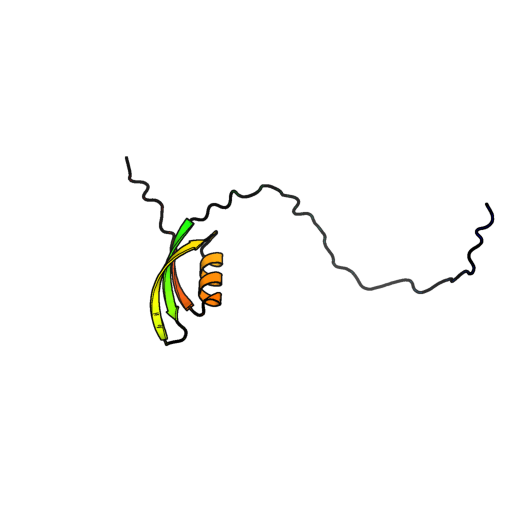irus phi29
  3zoq-assembly1_C  TM=6.132E-01  e=9.017E-01  Salasvirus phi29
  4l5n-assembly6_F  TM=6.130E-01  e=1.225E+00  Bacillus phage PZA
  2le2-assembly1_A  TM=4.485E-01  e=2.888E+00  Salasvirus phi29

Secondary structure (DSSP, 8-state):
-------------------------------------EEEEEEEEETTS-EEEEEEEESSHHHHHHHHHHTTEEEEEEEE----S---

Radius of gyration: 27.61 Å; Cα contacts (8 Å, |Δi|>4): 93; chains: 1; bounding box: 48×81×34 Å

Mean predicted aligned error: 16.13 Å

Solvent-accessible surface area (backbone atoms only — not comparable to full-atom values): 5990 Å² total; per-residue (Å²): 138,89,83,92,80,86,82,79,90,82,82,89,83,83,87,85,89,76,87,73,88,72,79,87,77,77,83,87,66,93,65,82,70,74,82,66,57,42,46,25,40,36,33,23,32,36,83,84,72,46,82,45,72,51,74,51,73,22,79,40,71,69,53,42,49,50,53,34,49,76,73,44,22,51,72,76,44,77,43,74,52,70,75,76,90,78,80,124